Protein AF-A0A536FPY3-F1 (afdb_monomer_lite)

pLDDT: mean 81.02, std 10.12, range [53.06, 92.88]

Foldseek 3Di:
DKDKDADPPVRDIDIDDDCVVDPPVNVQVVCVVVVHGDDDPDDDDDPDDD

Radius of gyration: 12.18 Å; chains: 1; bounding box: 32×28×28 Å

Secondary structure (DSSP, 8-state):
--EEEEETTTTEEEEE--TTT--HHHHHHHHHHTT---------PPPPP-

Sequence (50 aa):
MSRADVSLRSKEAAVAFDPSQVSVEQMVDAVNRLGFRASVKGTVAPPPGR

Structure (mmCIF, N/CA/C/O backbone):
data_AF-A0A536FPY3-F1
#
_entry.id   AF-A0A536FPY3-F1
#
loop_
_atom_site.group_PDB
_atom_site.id
_atom_site.type_symbol
_atom_site.label_atom_id
_atom_site.label_alt_id
_atom_site.label_comp_id
_atom_site.label_asym_id
_atom_site.label_entity_id
_atom_site.label_seq_id
_atom_site.pdbx_PDB_ins_code
_atom_site.Cartn_x
_atom_site.Cartn_y
_atom_site.Cartn_z
_atom_site.occupancy
_atom_site.B_iso_or_equiv
_atom_site.auth_seq_id
_atom_site.auth_comp_id
_atom_site.auth_asym_id
_atom_site.auth_atom_id
_atom_site.pdbx_PDB_model_num
ATOM 1 N N . MET A 1 1 ? -17.141 -3.585 1.867 1.00 53.06 1 MET A N 1
ATOM 2 C CA . MET A 1 1 ? -16.747 -3.845 0.463 1.00 53.06 1 MET A CA 1
ATOM 3 C C . MET A 1 1 ? -15.468 -3.068 0.198 1.00 53.06 1 MET A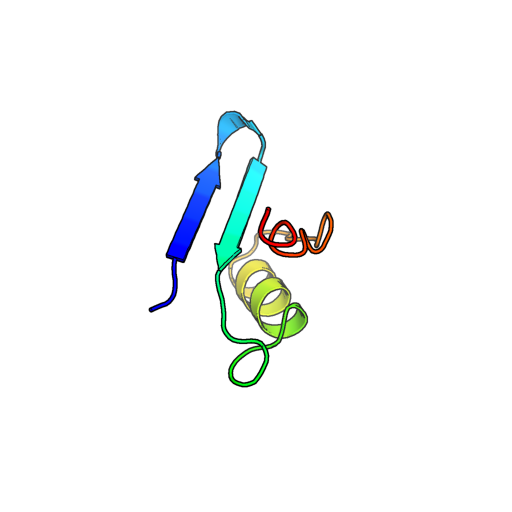 C 1
ATOM 5 O O . MET A 1 1 ? -15.507 -1.849 0.273 1.00 53.06 1 MET A O 1
ATOM 9 N N . SER A 1 2 ? -14.346 -3.743 -0.033 1.00 62.41 2 SER A N 1
ATOM 10 C CA . SER A 1 2 ? -13.052 -3.118 -0.348 1.00 62.41 2 SER A CA 1
ATOM 11 C C . SER A 1 2 ? -12.938 -2.915 -1.864 1.00 62.41 2 SER A C 1
ATOM 13 O O . SER A 1 2 ? -13.268 -3.822 -2.627 1.00 62.41 2 SER A O 1
ATOM 15 N N . ARG A 1 3 ? -12.504 -1.730 -2.314 1.00 74.62 3 ARG A N 1
ATOM 16 C CA . ARG A 1 3 ? -12.371 -1.377 -3.743 1.00 74.62 3 ARG A CA 1
ATOM 17 C C . ARG A 1 3 ? -10.962 -0.862 -4.006 1.00 74.62 3 ARG A C 1
ATOM 19 O O . ARG A 1 3 ? -10.480 -0.017 -3.262 1.00 74.62 3 ARG A O 1
ATOM 26 N N . ALA A 1 4 ? -10.325 -1.352 -5.062 1.00 76.25 4 ALA A N 1
ATOM 27 C CA . ALA A 1 4 ? -9.003 -0.909 -5.483 1.00 76.25 4 ALA A CA 1
ATOM 28 C C . ALA A 1 4 ? -9.063 -0.450 -6.942 1.00 76.25 4 ALA A C 1
ATOM 30 O O . ALA A 1 4 ? -9.518 -1.196 -7.807 1.00 76.25 4 ALA A O 1
ATOM 31 N N . ASP A 1 5 ? -8.623 0.777 -7.192 1.00 81.00 5 ASP A N 1
ATOM 32 C CA . ASP A 1 5 ? -8.447 1.346 -8.523 1.00 81.00 5 ASP A CA 1
ATOM 33 C C . ASP A 1 5 ? -6.949 1.502 -8.784 1.00 81.00 5 ASP A C 1
ATOM 35 O O . ASP A 1 5 ? -6.223 2.053 -7.952 1.00 81.00 5 ASP A O 1
ATOM 39 N N . VAL A 1 6 ? -6.465 0.950 -9.896 1.00 80.44 6 VAL A N 1
ATOM 40 C CA . VAL A 1 6 ? -5.033 0.874 -10.199 1.00 80.44 6 VAL A CA 1
ATOM 41 C C . VAL A 1 6 ? -4.736 1.530 -11.537 1.00 80.44 6 VAL A C 1
ATOM 43 O O . VAL A 1 6 ? -5.244 1.139 -12.585 1.00 80.44 6 VAL A O 1
ATOM 46 N N . SER A 1 7 ? -3.856 2.524 -11.505 1.00 82.38 7 SER A N 1
ATOM 47 C CA . SER A 1 7 ? -3.411 3.270 -12.674 1.00 82.38 7 SER A CA 1
ATOM 48 C C . SER A 1 7 ? -1.944 2.968 -12.957 1.00 82.38 7 SER A C 1
ATOM 50 O O . SER A 1 7 ? -1.038 3.614 -12.431 1.00 82.38 7 SER A O 1
ATOM 52 N N . LEU A 1 8 ? -1.695 2.003 -13.851 1.00 81.19 8 LEU A N 1
ATOM 53 C CA . LEU A 1 8 ? -0.336 1.621 -14.266 1.00 81.19 8 LEU A CA 1
ATOM 54 C C . LEU A 1 8 ? 0.416 2.769 -14.953 1.00 81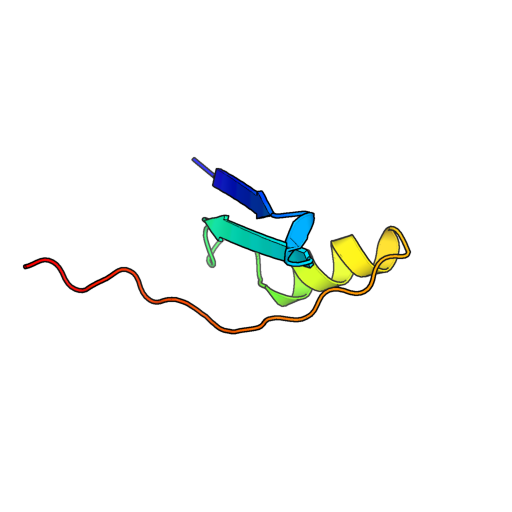.19 8 LEU A C 1
ATOM 56 O O . LEU A 1 8 ? 1.624 2.902 -14.777 1.00 81.19 8 LEU A O 1
ATOM 60 N N . ARG A 1 9 ? -0.301 3.625 -15.696 1.00 84.81 9 ARG A N 1
ATOM 61 C CA . ARG A 1 9 ? 0.276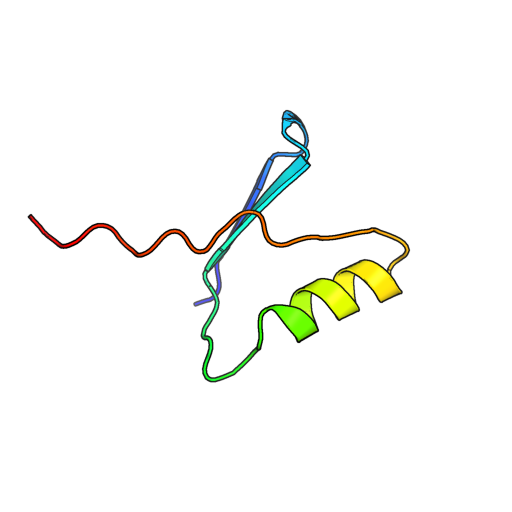 4.801 -16.367 1.00 84.81 9 ARG A CA 1
ATOM 62 C C . ARG A 1 9 ? 0.923 5.759 -15.365 1.00 84.81 9 ARG A C 1
ATOM 64 O O . ARG A 1 9 ? 2.028 6.230 -15.606 1.00 84.81 9 ARG A O 1
ATOM 71 N N . SER A 1 10 ? 0.241 6.019 -14.252 1.00 80.50 10 SER A N 1
ATOM 72 C CA . SER A 1 10 ? 0.707 6.958 -13.227 1.00 80.50 10 SER A CA 1
ATOM 73 C C . SER A 1 10 ? 1.498 6.282 -12.103 1.00 80.50 10 SER A C 1
ATOM 75 O O . SER A 1 10 ? 2.062 6.974 -11.261 1.00 80.50 10 SER A O 1
ATOM 77 N N . LYS A 1 11 ? 1.578 4.940 -12.101 1.00 85.06 11 LYS A N 1
ATOM 78 C CA . LYS A 1 11 ? 2.128 4.123 -11.003 1.00 85.06 11 LYS A CA 1
ATOM 79 C C . LYS A 1 11 ? 1.463 4.448 -9.660 1.00 85.06 11 LYS A C 1
ATOM 81 O O . LYS A 1 11 ? 2.126 4.550 -8.631 1.00 85.06 11 LYS A O 1
ATOM 86 N N . GLU A 1 12 ? 0.147 4.630 -9.689 1.00 85.44 12 GLU A N 1
ATOM 87 C CA . GLU A 1 12 ? -0.662 5.018 -8.534 1.00 85.44 12 GLU A CA 1
ATOM 88 C C . GLU A 1 12 ? -1.822 4.046 -8.348 1.00 85.44 12 GLU A C 1
ATOM 90 O O . GLU A 1 12 ? -2.352 3.497 -9.317 1.00 85.44 12 GLU A O 1
ATOM 95 N N . ALA A 1 13 ? -2.219 3.846 -7.095 1.00 84.69 13 ALA A N 1
ATOM 96 C CA . ALA A 1 13 ? -3.382 3.053 -6.737 1.00 84.69 13 ALA A CA 1
ATOM 97 C C . ALA A 1 13 ? -4.199 3.792 -5.675 1.00 84.69 13 ALA A C 1
ATOM 99 O O . ALA A 1 13 ? -3.643 4.292 -4.696 1.00 84.69 13 ALA A O 1
ATOM 100 N N . ALA A 1 14 ? -5.512 3.840 -5.871 1.00 85.06 14 ALA A N 1
ATOM 101 C CA . ALA A 1 14 ? -6.466 4.316 -4.884 1.00 85.06 14 ALA A CA 1
ATOM 102 C C . ALA A 1 14 ? -7.169 3.105 -4.272 1.00 85.06 14 ALA A C 1
ATOM 104 O O . ALA A 1 14 ? -7.842 2.344 -4.967 1.00 85.06 14 ALA A O 1
ATOM 105 N N . VAL A 1 15 ? -7.002 2.914 -2.966 1.00 83.38 15 VAL A N 1
ATOM 106 C CA . VAL A 1 15 ? -7.581 1.776 -2.249 1.00 83.38 15 VAL A CA 1
ATOM 107 C C . VAL A 1 15 ? -8.551 2.301 -1.203 1.00 83.38 15 VAL A C 1
ATOM 109 O O . VAL A 1 15 ? -8.168 3.053 -0.312 1.00 83.38 15 VAL A O 1
ATOM 112 N N . ALA A 1 16 ? -9.810 1.890 -1.316 1.00 83.56 16 ALA A N 1
ATOM 113 C CA . ALA A 1 16 ? -10.809 2.043 -0.275 1.00 83.56 16 ALA A CA 1
ATOM 114 C C . ALA A 1 16 ? -10.747 0.808 0.629 1.00 83.56 16 ALA A C 1
ATOM 116 O O . ALA A 1 16 ? -11.102 -0.304 0.218 1.00 83.56 16 ALA A O 1
ATOM 117 N N . PHE A 1 17 ? -10.270 1.016 1.850 1.00 82.50 17 PHE A N 1
ATOM 118 C CA . PHE A 1 17 ? -10.113 -0.008 2.875 1.00 82.50 17 PHE A CA 1
ATOM 119 C C . PHE A 1 17 ? -10.687 0.485 4.201 1.00 82.50 17 PHE A C 1
ATOM 121 O O . PHE A 1 17 ? -10.899 1.683 4.391 1.00 82.50 17 PHE A O 1
ATOM 128 N N . ASP A 1 18 ? -10.928 -0.453 5.112 1.00 83.88 18 ASP A N 1
ATOM 129 C CA . ASP A 1 18 ? -11.367 -0.141 6.464 1.00 83.88 18 ASP A CA 1
ATOM 130 C C . ASP A 1 18 ? -10.143 -0.025 7.394 1.00 83.88 18 ASP A C 1
ATOM 132 O O . ASP A 1 18 ? -9.437 -1.024 7.591 1.00 83.88 18 ASP A O 1
ATOM 136 N N . PRO A 1 19 ? -9.849 1.165 7.952 1.00 82.00 19 PRO A N 1
ATOM 137 C CA . PRO A 1 19 ? -8.680 1.369 8.802 1.00 82.00 19 PRO A CA 1
ATOM 138 C C . PRO A 1 19 ? -8.775 0.639 10.149 1.00 82.00 19 PRO A C 1
ATOM 140 O O . PRO A 1 19 ? -7.761 0.501 10.826 1.00 82.00 19 PRO A O 1
ATOM 143 N N . SER A 1 20 ? -9.958 0.158 10.555 1.00 85.06 20 SER A N 1
ATOM 144 C CA . SER A 1 20 ? -10.115 -0.671 11.757 1.00 85.06 20 SER A CA 1
ATOM 145 C C . SER A 1 20 ? -9.728 -2.133 11.526 1.00 85.06 20 SER A C 1
ATOM 147 O O . SER A 1 20 ? -9.495 -2.854 12.493 1.00 85.06 20 SER A O 1
ATOM 149 N N . GLN A 1 21 ? -9.645 -2.580 10.268 1.00 87.50 21 GLN A N 1
ATOM 150 C CA . GLN A 1 21 ? -9.241 -3.946 9.922 1.00 87.50 21 GLN A CA 1
ATOM 151 C C . GLN A 1 21 ? -7.809 -4.041 9.394 1.00 87.50 21 GLN A C 1
ATOM 153 O O . GLN A 1 21 ? -7.154 -5.060 9.605 1.00 87.50 21 GLN A O 1
ATOM 158 N N . VAL A 1 22 ? -7.329 -3.016 8.684 1.00 86.81 22 VAL A N 1
ATOM 159 C CA . VAL A 1 22 ? -6.011 -3.035 8.042 1.00 86.81 22 VAL A CA 1
ATOM 160 C C . VAL A 1 22 ? -5.373 -1.649 8.047 1.00 86.81 22 VAL A C 1
ATOM 162 O O . VAL A 1 22 ? -5.996 -0.648 7.691 1.00 86.81 22 VAL A O 1
ATOM 165 N N . SER A 1 23 ? -4.096 -1.597 8.415 1.00 87.56 23 SER A N 1
ATOM 166 C CA . SER A 1 23 ? -3.326 -0.352 8.424 1.00 87.56 23 SER A CA 1
ATOM 167 C C . SER A 1 23 ? -2.639 -0.113 7.085 1.00 87.56 23 SER A C 1
ATOM 169 O O . SER A 1 23 ? -2.241 -1.045 6.383 1.00 87.56 23 SER A O 1
ATOM 171 N N . VAL A 1 24 ? -2.410 1.157 6.758 1.00 87.38 24 VAL A N 1
ATOM 172 C CA . VAL A 1 24 ? -1.678 1.545 5.545 1.00 87.38 24 VAL A CA 1
ATOM 173 C C . VAL A 1 24 ? -0.273 0.932 5.513 1.00 87.38 24 VAL A C 1
ATOM 175 O O . VAL A 1 24 ? 0.177 0.464 4.471 1.00 87.38 24 VAL A O 1
ATOM 178 N N . GLU A 1 25 ? 0.399 0.860 6.662 1.00 88.88 25 GLU A N 1
ATOM 179 C CA . GLU A 1 25 ? 1.714 0.223 6.794 1.00 88.88 25 GLU A CA 1
ATOM 180 C C . GLU A 1 25 ? 1.683 -1.261 6.417 1.00 88.88 25 GLU A C 1
ATOM 182 O O . GLU A 1 25 ? 2.586 -1.730 5.731 1.00 88.88 25 GLU A O 1
ATOM 187 N N . GLN A 1 26 ? 0.624 -1.989 6.789 1.00 90.88 26 GLN A 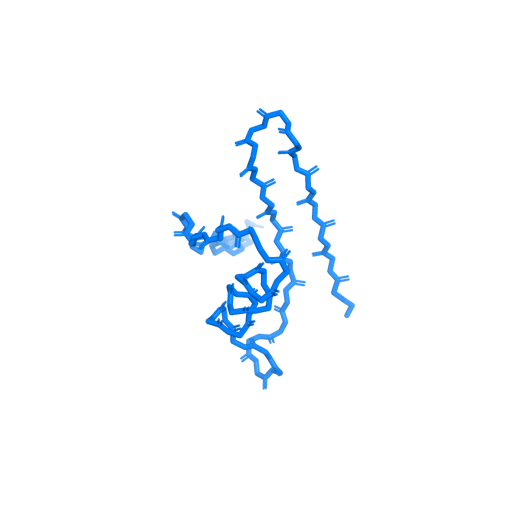N 1
ATOM 188 C CA . GLN A 1 26 ? 0.467 -3.402 6.430 1.00 90.88 26 GLN A CA 1
ATOM 189 C C . GLN A 1 26 ? 0.298 -3.582 4.920 1.00 90.88 26 GLN A C 1
ATOM 191 O O . GLN A 1 26 ? 0.851 -4.519 4.347 1.00 90.88 26 GLN A O 1
ATOM 196 N N . MET A 1 27 ? -0.421 -2.673 4.254 1.00 88.62 27 MET A N 1
ATOM 197 C CA . MET A 1 27 ? -0.527 -2.687 2.792 1.00 88.62 27 MET A CA 1
ATOM 198 C C . MET A 1 27 ? 0.818 -2.405 2.124 1.00 88.62 27 MET A C 1
ATOM 200 O O . MET A 1 27 ? 1.185 -3.092 1.174 1.00 88.62 27 MET A O 1
ATOM 204 N N . VAL A 1 28 ? 1.571 -1.423 2.621 1.00 89.94 28 VAL A N 1
ATOM 205 C CA . VAL A 1 28 ? 2.906 -1.105 2.095 1.00 89.94 28 VAL A CA 1
ATOM 206 C C . VAL A 1 28 ? 3.866 -2.279 2.293 1.00 89.94 28 VAL A C 1
ATOM 208 O O . VAL A 1 28 ? 4.579 -2.646 1.360 1.00 89.94 28 VAL A O 1
ATOM 211 N N . ASP A 1 29 ? 3.858 -2.900 3.472 1.00 92.88 29 ASP A N 1
ATOM 212 C CA . ASP A 1 29 ? 4.689 -4.064 3.778 1.00 92.88 29 ASP A CA 1
ATOM 213 C C . ASP A 1 29 ? 4.347 -5.259 2.881 1.00 92.88 29 ASP A C 1
ATOM 215 O O . ASP A 1 29 ? 5.243 -5.894 2.327 1.00 92.88 29 ASP A O 1
ATOM 219 N N . ALA A 1 30 ? 3.057 -5.513 2.645 1.00 91.19 30 ALA A N 1
ATOM 220 C CA . ALA A 1 30 ? 2.616 -6.551 1.719 1.00 91.19 30 ALA A CA 1
ATOM 221 C C . ALA A 1 30 ? 3.162 -6.324 0.300 1.00 91.19 30 ALA A C 1
ATOM 223 O O . ALA A 1 30 ? 3.657 -7.262 -0.323 1.00 91.19 30 ALA A O 1
ATOM 224 N N . VAL A 1 31 ? 3.140 -5.082 -0.197 1.00 89.81 31 VAL A N 1
ATOM 225 C CA . VAL A 1 31 ? 3.699 -4.745 -1.517 1.00 89.81 31 VAL A CA 1
ATOM 226 C C . VAL A 1 31 ? 5.227 -4.908 -1.535 1.00 89.81 31 VAL A C 1
ATOM 228 O O . VAL A 1 31 ? 5.765 -5.491 -2.479 1.00 89.81 31 VAL A O 1
ATOM 231 N N . ASN A 1 32 ? 5.914 -4.502 -0.461 1.00 91.38 32 ASN A N 1
ATOM 232 C CA . ASN A 1 32 ? 7.361 -4.688 -0.295 1.00 91.38 32 ASN A CA 1
ATOM 233 C C . ASN A 1 32 ? 7.775 -6.163 -0.299 1.00 91.38 32 ASN A C 1
ATOM 235 O O . ASN A 1 32 ? 8.757 -6.516 -0.953 1.00 91.38 32 ASN A O 1
ATOM 239 N N . ARG A 1 33 ? 7.015 -7.045 0.362 1.00 92.62 33 ARG A N 1
ATOM 240 C CA . ARG A 1 33 ? 7.278 -8.497 0.372 1.00 92.62 33 AR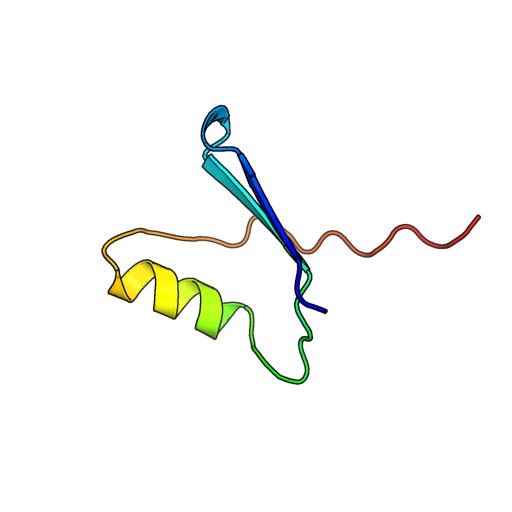G A CA 1
ATOM 241 C C . ARG A 1 33 ? 7.169 -9.141 -1.006 1.00 92.62 33 ARG A C 1
ATOM 243 O O . ARG A 1 33 ? 7.825 -10.145 -1.257 1.00 92.62 33 ARG A O 1
ATOM 250 N N . LEU A 1 34 ? 6.372 -8.559 -1.899 1.00 90.62 34 LEU A N 1
ATOM 251 C CA . LEU A 1 34 ? 6.246 -9.002 -3.288 1.00 90.62 34 LEU A CA 1
ATOM 252 C C . LEU A 1 34 ? 7.402 -8.506 -4.178 1.00 90.62 34 LEU A C 1
ATOM 254 O O . LEU A 1 34 ? 7.428 -8.815 -5.366 1.00 90.62 34 LEU A O 1
ATOM 258 N N . GLY A 1 35 ? 8.354 -7.744 -3.626 1.00 92.25 35 GLY A N 1
ATOM 259 C CA . GLY A 1 35 ? 9.498 -7.188 -4.353 1.00 92.25 35 GLY A CA 1
ATOM 260 C C . GLY A 1 35 ? 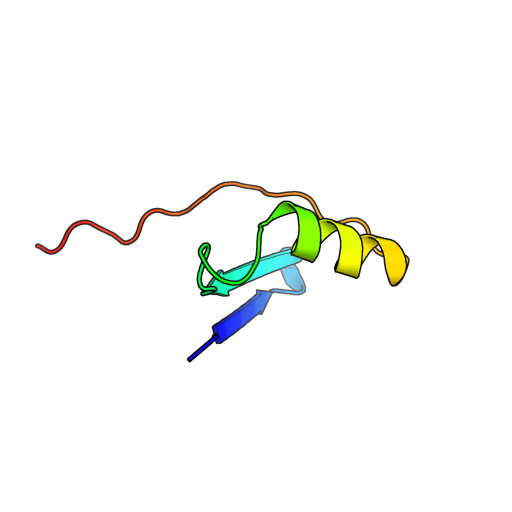9.238 -5.819 -4.989 1.00 92.25 35 GLY A C 1
ATOM 261 O O . GLY A 1 35 ? 10.082 -5.320 -5.732 1.00 92.25 35 GLY A O 1
ATOM 262 N N . PHE A 1 36 ? 8.099 -5.188 -4.696 1.00 88.19 36 PHE A N 1
ATOM 263 C CA . PHE A 1 36 ? 7.739 -3.864 -5.206 1.00 88.19 36 PHE A CA 1
ATOM 264 C C . PHE A 1 36 ? 7.835 -2.815 -4.101 1.00 88.19 36 PHE A C 1
ATOM 266 O O . PHE A 1 36 ? 7.497 -3.090 -2.964 1.00 88.19 36 PHE A O 1
ATOM 273 N N . ARG A 1 37 ? 8.226 -1.577 -4.414 1.00 87.06 37 ARG A N 1
ATOM 274 C CA . ARG A 1 37 ? 8.185 -0.483 -3.430 1.00 87.06 37 ARG A CA 1
ATOM 275 C C . ARG A 1 37 ? 6.876 0.288 -3.530 1.00 87.06 37 ARG A C 1
ATOM 277 O O . ARG A 1 37 ? 6.594 0.867 -4.577 1.00 87.06 37 ARG A O 1
ATOM 284 N N . ALA A 1 38 ? 6.130 0.352 -2.431 1.00 87.50 38 ALA A N 1
ATOM 285 C CA . ALA A 1 38 ? 4.975 1.236 -2.291 1.00 87.50 38 ALA A CA 1
ATOM 286 C C . ALA A 1 38 ? 5.261 2.374 -1.308 1.00 87.50 38 ALA A C 1
ATOM 288 O O . ALA A 1 38 ? 6.007 2.227 -0.340 1.00 87.50 38 ALA A O 1
ATOM 289 N N . SER A 1 39 ? 4.661 3.534 -1.555 1.00 85.62 39 SER A N 1
ATOM 290 C CA . SER A 1 39 ? 4.686 4.671 -0.636 1.00 85.62 39 SER A CA 1
ATOM 291 C C . SER A 1 39 ? 3.362 5.414 -0.704 1.00 85.62 39 SER A C 1
ATOM 293 O O . SER A 1 39 ? 2.735 5.503 -1.760 1.00 85.62 39 SER A O 1
ATOM 295 N N . VAL A 1 40 ? 2.930 5.933 0.439 1.00 85.56 40 VAL A N 1
ATOM 296 C CA . VAL A 1 40 ? 1.653 6.632 0.579 1.00 85.56 40 VAL A CA 1
ATOM 297 C C . VAL A 1 40 ? 1.821 8.049 0.049 1.00 85.56 40 VAL A C 1
ATOM 299 O O . VAL A 1 40 ? 2.607 8.816 0.596 1.00 85.56 40 VAL A O 1
ATOM 302 N N . LYS A 1 41 ? 1.095 8.406 -1.015 1.00 79.25 41 LYS A N 1
ATOM 303 C CA . LYS A 1 41 ? 1.115 9.778 -1.554 1.00 79.25 41 LYS A CA 1
ATOM 304 C C . LYS A 1 41 ? 0.238 10.756 -0.769 1.00 79.25 41 LYS A C 1
ATOM 306 O O . LYS A 1 41 ? 0.508 11.950 -0.783 1.00 79.25 41 LYS A O 1
ATOM 311 N N . GLY A 1 42 ? -0.791 10.261 -0.086 1.00 76.56 42 GLY A N 1
ATOM 312 C CA . GLY A 1 42 ? -1.680 11.058 0.755 1.00 76.56 42 GLY A CA 1
ATOM 313 C C . GLY A 1 42 ? -2.990 10.329 1.036 1.00 76.56 42 GLY A C 1
ATOM 314 O O . GLY A 1 42 ? -3.387 9.438 0.285 1.00 76.56 42 GLY A O 1
ATOM 315 N N . THR A 1 43 ? -3.659 10.697 2.124 1.00 68.06 43 THR A N 1
ATOM 316 C CA . THR A 1 43 ? -5.031 10.272 2.407 1.00 68.06 43 THR A CA 1
ATOM 317 C C . THR A 1 43 ? -5.981 11.278 1.776 1.00 68.06 43 THR A C 1
ATOM 319 O O . THR A 1 43 ? -6.071 12.429 2.198 1.00 68.06 43 THR A O 1
ATOM 322 N N . VAL A 1 44 ? -6.690 10.860 0.729 1.00 67.81 44 VAL A N 1
ATOM 323 C CA . VAL A 1 44 ? -7.780 11.674 0.188 1.00 67.81 44 VAL A CA 1
ATOM 324 C C . VAL A 1 44 ? -8.968 11.469 1.123 1.00 67.81 44 VAL A C 1
ATOM 326 O O . VAL A 1 44 ? -9.578 10.400 1.125 1.00 67.81 44 VAL A O 1
ATOM 329 N N . ALA A 1 45 ? -9.250 12.452 1.982 1.00 61.38 45 ALA A N 1
ATOM 330 C CA . ALA A 1 45 ? -10.468 12.434 2.781 1.00 61.38 45 ALA A CA 1
ATOM 331 C C . ALA A 1 45 ? -11.676 12.414 1.826 1.00 61.38 45 ALA A C 1
ATOM 333 O O . ALA A 1 45 ? -11.649 13.132 0.819 1.00 61.38 45 ALA A O 1
ATOM 334 N N . PRO A 1 46 ? -12.717 11.601 2.091 1.00 62.91 46 PRO A N 1
ATOM 335 C CA . PRO A 1 46 ? -13.927 11.645 1.282 1.00 62.91 46 PRO A CA 1
ATOM 336 C C . PRO A 1 46 ? -14.445 13.092 1.260 1.00 62.91 46 PRO A C 1
ATOM 338 O O . PRO A 1 46 ? -14.440 13.744 2.310 1.00 62.91 46 PRO A O 1
ATOM 341 N N . PRO A 1 47 ? -14.825 13.632 0.085 1.00 63.09 47 PRO A N 1
ATOM 342 C CA . PRO A 1 47 ? -15.274 15.012 -0.014 1.00 63.09 47 PRO A CA 1
ATOM 343 C C . PRO A 1 47 ? -16.440 15.231 0.963 1.00 63.09 47 PRO A C 1
ATOM 345 O O . PRO A 1 47 ? -17.350 14.396 0.994 1.00 63.09 47 PRO A O 1
ATOM 348 N N . PRO A 1 48 ? -16.420 16.303 1.780 1.00 65.62 48 PRO A N 1
ATOM 349 C CA . PRO A 1 48 ? -17.534 16.607 2.664 1.00 65.62 48 PRO A CA 1
ATOM 350 C C . PRO A 1 48 ? -18.788 16.780 1.806 1.00 65.62 48 PRO A C 1
ATOM 352 O O . PRO A 1 48 ? -18.764 17.499 0.805 1.00 65.62 48 PRO A O 1
ATOM 355 N N . GLY A 1 49 ? -19.846 16.046 2.163 1.00 71.62 49 GLY A N 1
ATOM 356 C CA . GLY A 1 49 ? -21.114 16.055 1.443 1.00 71.62 49 GLY A CA 1
ATOM 357 C C . GLY A 1 49 ? -21.611 17.486 1.266 1.00 71.62 49 GLY A C 1
ATOM 358 O O . GLY A 1 49 ? -21.667 18.243 2.235 1.00 71.62 49 GLY A O 1
ATOM 359 N N . ARG A 1 50 ? -21.899 17.853 0.018 1.00 55.12 50 ARG A N 1
ATOM 360 C CA . ARG A 1 50 ? -22.575 19.103 -0.317 1.00 55.12 50 ARG A CA 1
ATOM 361 C C . ARG A 1 50 ? -24.074 18.959 -0.100 1.00 55.12 50 ARG A C 1
ATOM 363 O O . ARG A 1 50 ? -24.593 17.874 -0.441 1.00 55.12 50 ARG A O 1
#